Protein AF-A0A1E5QD28-F1 (afdb_monomer_lite)

Sequence (82 aa):
MSLLQVGLASVYLLLGVTFFQNWYDAFKRDQPNLDEEDIFISRIVLGVATVLWPVVVPISYIKVLQATRREKRKEFQRISYN

Organism: NCBI:txid1781255

Foldseek 3Di:
DDPVVVVVVVVLLVVLVVVLVVVLVVVCVVCVPDDPVVNVVVNVVSVVCSVCVVVVVVVVVVVVVVVVVVVVVVVVVVVVVD

pLDDT: mean 83.88, std 5.42, range [60.19, 93.12]

Secondary structure (DSSP, 8-state):
--HHHHHHHHHHHHHHHHHHHHHHHHHHHH-TT--HHHHHHHHHHHHHHHHHHHHHHHHHHHHHHHHHHHHHHHHHHHHHH-

Structure (mmCIF, N/CA/C/O backbone):
data_AF-A0A1E5QD28-F1
#
_entry.id   AF-A0A1E5QD28-F1
#
loop_
_atom_site.group_PDB
_atom_site.id
_atom_site.type_symbol
_atom_site.label_atom_id
_atom_site.label_alt_id
_atom_site.label_comp_id
_atom_site.label_asym_id
_atom_site.label_entity_id
_atom_site.label_seq_id
_atom_site.pdbx_PDB_ins_code
_atom_site.Cartn_x
_atom_site.Cartn_y
_atom_site.Cartn_z
_atom_site.occupancy
_atom_site.B_iso_or_equiv
_atom_site.auth_seq_id
_atom_site.auth_comp_id
_atom_site.auth_asym_id
_atom_site.auth_atom_id
_atom_site.pdbx_PDB_model_num
ATOM 1 N N . MET A 1 1 ? -20.958 -14.554 1.420 1.00 60.19 1 MET A N 1
ATOM 2 C CA . MET A 1 1 ? -20.269 -13.287 1.096 1.00 60.19 1 MET A CA 1
ATOM 3 C C . MET A 1 1 ? -21.202 -12.480 0.216 1.00 60.19 1 MET A C 1
ATOM 5 O O . MET A 1 1 ? -21.573 -12.976 -0.840 1.00 60.19 1 MET A O 1
ATOM 9 N N . SER A 1 2 ? -21.689 -11.329 0.681 1.00 86.38 2 SER A N 1
ATOM 10 C CA . SER A 1 2 ? -22.608 -10.508 -0.118 1.00 86.38 2 SER A CA 1
ATOM 11 C C . SER A 1 2 ? -21.854 -9.838 -1.274 1.00 86.38 2 SER A C 1
ATOM 13 O O . SER A 1 2 ? -20.675 -9.510 -1.137 1.00 86.38 2 SER A O 1
ATOM 15 N N . LEU A 1 3 ? -22.523 -9.611 -2.410 1.00 86.19 3 LEU A N 1
ATOM 16 C CA . LEU A 1 3 ? -21.934 -8.945 -3.587 1.00 86.19 3 LEU A CA 1
ATOM 17 C C . LEU A 1 3 ? -21.312 -7.580 -3.239 1.00 86.19 3 LEU A C 1
ATOM 19 O O . LEU A 1 3 ? -20.285 -7.210 -3.798 1.00 86.19 3 LEU A O 1
ATOM 23 N N . LEU A 1 4 ? -21.884 -6.878 -2.255 1.00 87.44 4 LEU A N 1
ATOM 24 C CA . LEU A 1 4 ? -21.352 -5.623 -1.719 1.00 87.44 4 LEU A CA 1
ATOM 25 C C . LEU A 1 4 ? -19.968 -5.782 -1.075 1.00 87.44 4 LEU A C 1
ATOM 27 O O . LEU A 1 4 ? -19.095 -4.955 -1.316 1.00 87.44 4 LEU A O 1
ATOM 31 N N . GLN A 1 5 ? -19.743 -6.838 -0.284 1.00 81.94 5 GLN A N 1
ATOM 32 C CA . GLN A 1 5 ? -18.432 -7.086 0.329 1.00 81.94 5 GLN A CA 1
ATOM 33 C C . GLN A 1 5 ? -17.373 -7.408 -0.720 1.00 81.94 5 GLN A C 1
ATOM 35 O O . GLN A 1 5 ? -16.249 -6.926 -0.617 1.00 81.94 5 GLN A O 1
ATOM 40 N N . VAL A 1 6 ? -17.739 -8.200 -1.730 1.00 86.50 6 VAL A N 1
ATOM 41 C CA . VAL A 1 6 ? -16.830 -8.532 -2.831 1.00 86.50 6 VAL A CA 1
ATOM 42 C C . VAL A 1 6 ? -16.486 -7.267 -3.613 1.00 86.50 6 VAL A C 1
ATOM 44 O O . VAL A 1 6 ? -15.310 -6.985 -3.797 1.00 86.50 6 VAL A O 1
ATOM 47 N N . GLY A 1 7 ? -17.485 -6.453 -3.969 1.00 88.19 7 GLY A N 1
ATOM 48 C CA . GLY A 1 7 ? -17.271 -5.183 -4.665 1.00 88.19 7 GLY A CA 1
ATOM 49 C C . GLY A 1 7 ? -16.371 -4.216 -3.891 1.00 88.19 7 GLY A C 1
ATOM 50 O O . GLY A 1 7 ? -15.430 -3.670 -4.465 1.00 88.19 7 GLY A O 1
ATOM 51 N N . LEU A 1 8 ? -16.592 -4.050 -2.580 1.00 85.81 8 LEU A N 1
ATOM 52 C CA . LEU A 1 8 ? -15.720 -3.219 -1.740 1.00 85.81 8 LEU A CA 1
ATOM 53 C C . LEU A 1 8 ? -14.288 -3.756 -1.686 1.00 85.81 8 LEU A C 1
ATOM 55 O O . LEU A 1 8 ? -13.343 -2.980 -1.813 1.00 85.81 8 LEU A O 1
ATOM 59 N N . ALA A 1 9 ? -14.122 -5.068 -1.509 1.00 82.88 9 ALA A N 1
ATOM 60 C CA . ALA A 1 9 ? -12.803 -5.691 -1.481 1.00 82.88 9 ALA A CA 1
ATOM 61 C C . ALA A 1 9 ? -12.068 -5.498 -2.817 1.00 82.88 9 ALA A C 1
ATOM 63 O O . ALA A 1 9 ? -10.883 -5.172 -2.822 1.00 82.88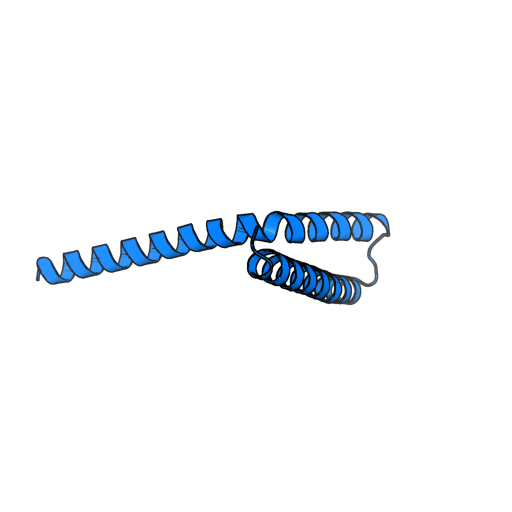 9 ALA A O 1
ATOM 64 N N . SER A 1 10 ? -12.769 -5.621 -3.947 1.00 84.56 10 SER A N 1
ATOM 65 C CA . SER A 1 10 ? -12.204 -5.381 -5.276 1.00 84.56 10 SER A CA 1
ATOM 66 C C . SER A 1 10 ? -11.752 -3.932 -5.461 1.00 84.56 10 SER A C 1
ATOM 68 O O . SER A 1 10 ? -10.624 -3.703 -5.887 1.00 84.56 10 SER A O 1
ATOM 70 N N . VAL A 1 11 ? -12.588 -2.951 -5.100 1.00 87.69 11 VAL A N 1
ATOM 71 C CA . VAL A 1 11 ? -12.227 -1.522 -5.176 1.00 87.69 11 VAL A CA 1
ATOM 72 C C . VAL A 1 11 ? -11.019 -1.219 -4.292 1.00 87.69 11 VAL A C 1
ATOM 74 O O . VAL A 1 11 ? -10.108 -0.508 -4.706 1.00 87.69 11 VAL A O 1
ATOM 77 N N . TYR A 1 12 ? -10.977 -1.798 -3.094 1.00 83.88 12 TYR A N 1
ATOM 78 C CA . TYR A 1 12 ? -9.861 -1.625 -2.172 1.00 83.88 12 TYR A CA 1
ATOM 79 C C . TYR A 1 12 ? -8.547 -2.191 -2.723 1.00 83.88 12 TYR A C 1
ATOM 81 O O . TYR A 1 12 ? -7.511 -1.534 -2.641 1.00 83.88 12 TYR A O 1
ATOM 89 N N . LEU A 1 13 ? -8.589 -3.381 -3.330 1.00 83.12 13 LEU A N 1
ATOM 90 C CA . LEU A 1 13 ? -7.428 -3.978 -3.990 1.00 83.12 13 LEU A CA 1
ATOM 91 C C . LEU A 1 13 ? -6.965 -3.139 -5.185 1.00 83.12 13 LEU A C 1
ATOM 93 O O . LEU A 1 13 ? -5.768 -2.905 -5.328 1.00 83.12 13 LEU A O 1
ATOM 97 N N . LEU A 1 14 ? -7.895 -2.640 -6.006 1.00 86.12 14 LEU A N 1
ATOM 98 C CA . LEU A 1 14 ? -7.574 -1.761 -7.134 1.00 86.12 14 LEU A CA 1
ATOM 99 C C . LEU A 1 14 ? -6.887 -0.476 -6.667 1.00 86.12 14 LEU A C 1
ATOM 101 O O . LEU A 1 14 ? -5.850 -0.107 -7.215 1.00 86.12 14 LEU A O 1
ATOM 105 N N . LEU A 1 15 ? -7.404 0.160 -5.612 1.00 83.94 15 LEU A N 1
ATOM 106 C CA . LEU A 1 15 ? -6.755 1.318 -4.999 1.00 83.94 15 LEU A CA 1
ATOM 107 C C . LEU A 1 15 ? -5.342 0.963 -4.524 1.00 83.94 15 LEU A C 1
ATOM 109 O O . LEU A 1 15 ? -4.396 1.668 -4.868 1.00 83.94 15 LEU A O 1
ATOM 113 N N . GLY A 1 16 ? -5.173 -0.161 -3.822 1.00 82.31 16 GLY A N 1
ATOM 114 C CA . GLY A 1 16 ? -3.861 -0.646 -3.388 1.00 82.31 16 GLY A CA 1
ATOM 115 C C . GLY A 1 16 ? -2.861 -0.800 -4.538 1.00 82.31 16 GLY A C 1
ATOM 116 O O . GLY A 1 16 ? -1.723 -0.351 -4.418 1.00 82.31 16 GLY A O 1
ATOM 117 N N . VAL A 1 17 ? -3.294 -1.353 -5.677 1.00 83.12 17 VAL A N 1
ATOM 118 C CA . VAL A 1 17 ? -2.456 -1.489 -6.882 1.00 83.12 17 VAL A CA 1
ATOM 119 C C . VAL A 1 17 ? -2.103 -0.126 -7.481 1.00 83.12 17 VAL A C 1
ATOM 121 O O . VAL A 1 17 ? -0.945 0.099 -7.828 1.00 83.12 17 VAL A O 1
ATOM 124 N N . THR A 1 18 ? -3.055 0.807 -7.569 1.00 84.44 18 THR A N 1
ATOM 125 C CA . THR A 1 18 ? -2.777 2.154 -8.104 1.00 84.44 18 THR A CA 1
ATOM 126 C C . THR A 1 18 ? -1.810 2.942 -7.223 1.00 84.44 18 THR A C 1
ATOM 128 O O . THR A 1 18 ? -0.889 3.577 -7.735 1.00 84.44 18 THR A O 1
ATOM 131 N N . PHE A 1 19 ? -1.959 2.854 -5.897 1.00 81.81 19 PHE A N 1
ATOM 132 C CA . PHE A 1 19 ? -1.018 3.459 -4.959 1.00 81.81 19 PHE A CA 1
ATOM 133 C C . PHE A 1 19 ? 0.361 2.822 -5.080 1.00 81.81 19 PHE A C 1
ATOM 135 O O . PHE A 1 19 ? 1.341 3.552 -5.156 1.00 81.81 19 PHE A O 1
ATOM 142 N N . PHE A 1 20 ? 0.439 1.491 -5.165 1.00 82.44 20 PHE A N 1
ATOM 143 C CA . PHE A 1 20 ? 1.695 0.776 -5.381 1.00 82.44 20 PHE A CA 1
ATOM 144 C C . PHE A 1 20 ? 2.417 1.260 -6.645 1.00 82.44 20 PHE A C 1
ATOM 146 O O . PHE A 1 20 ? 3.605 1.559 -6.583 1.00 82.44 20 PHE A O 1
ATOM 153 N N . GLN A 1 21 ? 1.710 1.382 -7.773 1.00 83.31 21 GLN A N 1
ATOM 154 C CA . GLN A 1 21 ? 2.299 1.837 -9.037 1.00 83.31 21 GLN A CA 1
ATOM 155 C C . GLN A 1 21 ? 2.804 3.278 -8.947 1.00 83.31 21 GLN A C 1
ATOM 157 O O . GLN A 1 21 ? 3.958 3.533 -9.277 1.00 83.31 21 GLN A O 1
ATOM 162 N N . ASN A 1 22 ? 1.989 4.200 -8.426 1.00 84.50 22 ASN A N 1
ATOM 163 C CA . ASN A 1 22 ? 2.407 5.593 -8.250 1.00 84.50 22 ASN A CA 1
ATOM 164 C C . ASN A 1 22 ? 3.629 5.721 -7.336 1.00 84.50 22 ASN A C 1
ATOM 166 O O . ASN A 1 22 ? 4.521 6.525 -7.597 1.00 84.50 22 ASN A O 1
ATOM 170 N N . TRP A 1 23 ? 3.665 4.947 -6.252 1.00 80.94 23 TRP A N 1
ATOM 171 C CA . TRP A 1 23 ? 4.770 4.986 -5.301 1.00 80.94 23 TRP A CA 1
ATOM 172 C C . TRP A 1 23 ? 6.037 4.353 -5.876 1.00 80.94 23 TRP A C 1
ATOM 174 O O . TRP A 1 23 ? 7.125 4.877 -5.673 1.00 80.94 23 TRP A O 1
ATOM 184 N N . TYR A 1 24 ? 5.898 3.270 -6.643 1.00 80.56 24 TYR A N 1
ATOM 185 C CA . TYR A 1 24 ? 7.003 2.651 -7.371 1.00 80.56 24 TYR A CA 1
ATOM 186 C C . TYR A 1 24 ? 7.587 3.593 -8.430 1.00 80.56 24 TYR A C 1
ATOM 188 O O . TYR A 1 24 ? 8.805 3.736 -8.529 1.00 80.56 24 TYR A O 1
ATOM 196 N N . ASP A 1 25 ? 6.732 4.287 -9.179 1.00 83.69 25 ASP A N 1
ATOM 197 C CA . ASP A 1 25 ? 7.168 5.271 -10.168 1.00 83.69 25 ASP A CA 1
ATOM 198 C C . ASP A 1 25 ? 7.863 6.468 -9.510 1.00 83.69 25 ASP A C 1
ATOM 200 O O . ASP A 1 25 ? 8.875 6.945 -10.024 1.00 83.69 25 ASP A O 1
ATOM 204 N N . ALA A 1 26 ? 7.364 6.937 -8.361 1.00 81.56 26 ALA A N 1
ATOM 205 C CA . ALA A 1 26 ? 8.033 7.968 -7.569 1.00 81.56 26 ALA A CA 1
ATOM 206 C C . ALA A 1 26 ? 9.405 7.488 -7.065 1.00 81.56 26 ALA A C 1
ATOM 208 O O . ALA A 1 26 ? 10.406 8.166 -7.272 1.00 81.56 26 ALA A O 1
ATOM 209 N N . PHE A 1 27 ? 9.471 6.278 -6.507 1.00 80.44 27 PHE A N 1
ATOM 210 C CA . PHE A 1 27 ? 10.712 5.669 -6.030 1.00 80.44 27 PHE A CA 1
ATOM 211 C C . PHE A 1 27 ? 11.762 5.538 -7.143 1.00 80.44 27 PHE A C 1
ATOM 213 O O . PHE A 1 27 ? 12.924 5.890 -6.955 1.00 80.44 27 PHE A O 1
ATOM 220 N N . LYS A 1 28 ? 11.341 5.106 -8.338 1.00 79.25 28 LYS A N 1
ATOM 221 C CA . LYS A 1 28 ? 12.220 4.997 -9.508 1.00 79.25 28 LYS A CA 1
ATOM 222 C C . LYS A 1 28 ? 12.724 6.360 -9.997 1.00 79.25 28 LYS A C 1
ATOM 224 O O . LYS A 1 28 ? 13.837 6.447 -10.507 1.00 79.25 28 LYS A O 1
ATOM 229 N N . ARG A 1 29 ? 11.920 7.421 -9.867 1.00 82.00 29 ARG A N 1
ATOM 230 C CA . ARG A 1 29 ? 12.327 8.793 -10.224 1.00 82.00 29 ARG A CA 1
ATOM 231 C C . ARG A 1 29 ? 13.336 9.374 -9.239 1.00 82.00 29 ARG A C 1
ATOM 233 O O . ARG A 1 29 ? 14.265 10.044 -9.678 1.00 82.00 29 ARG A O 1
ATOM 240 N N . ASP A 1 30 ? 13.165 9.104 -7.949 1.00 79.88 30 ASP A N 1
ATOM 241 C CA . ASP A 1 30 ? 14.048 9.624 -6.900 1.00 79.88 30 ASP A CA 1
ATOM 242 C C . ASP A 1 30 ? 15.414 8.922 -6.879 1.00 79.88 30 ASP A C 1
ATOM 244 O O . ASP A 1 30 ? 16.392 9.484 -6.385 1.00 79.88 30 ASP A O 1
ATOM 248 N N . GLN A 1 31 ? 15.507 7.716 -7.445 1.00 76.75 31 GLN A N 1
ATOM 249 C CA . GLN A 1 31 ? 16.743 6.941 -7.488 1.00 76.75 31 GLN A CA 1
ATOM 250 C C . GLN A 1 31 ? 17.077 6.418 -8.900 1.00 76.75 31 GLN A C 1
ATOM 252 O O . GLN A 1 31 ? 16.913 5.233 -9.196 1.00 76.75 31 GLN A O 1
ATOM 257 N N . PRO A 1 32 ? 17.602 7.286 -9.786 1.00 69.88 32 PRO A N 1
ATOM 258 C CA . PRO A 1 32 ? 17.881 6.940 -11.182 1.00 69.88 32 PRO A CA 1
ATOM 259 C C . PRO A 1 32 ? 19.059 5.970 -11.388 1.00 69.88 32 PRO A C 1
ATOM 261 O O . PRO A 1 32 ? 19.191 5.427 -12.480 1.00 69.88 32 PRO A O 1
ATOM 264 N N . ASN A 1 33 ? 19.896 5.744 -10.366 1.00 76.94 33 ASN A N 1
ATOM 265 C CA . ASN A 1 33 ? 21.119 4.928 -10.444 1.00 76.94 33 ASN A CA 1
ATOM 266 C C . ASN A 1 33 ? 21.051 3.631 -9.612 1.00 76.94 33 ASN A C 1
ATOM 268 O O . ASN A 1 33 ? 22.096 3.084 -9.265 1.00 76.94 33 ASN A O 1
ATOM 272 N N . LEU A 1 34 ? 19.855 3.172 -9.235 1.00 71.88 34 LEU A N 1
ATOM 273 C CA . LEU A 1 34 ? 19.706 1.902 -8.520 1.00 71.88 34 LEU A CA 1
ATOM 274 C C . LEU A 1 34 ? 20.077 0.720 -9.410 1.00 71.88 34 LEU A C 1
ATOM 276 O O . LEU A 1 34 ? 19.700 0.679 -10.584 1.00 71.88 34 LEU A O 1
ATOM 280 N N . ASP A 1 35 ? 20.764 -0.248 -8.813 1.00 80.44 35 ASP A N 1
ATOM 281 C CA . ASP A 1 35 ? 21.034 -1.529 -9.451 1.00 80.44 35 ASP A CA 1
ATOM 282 C C . ASP A 1 35 ? 19.730 -2.331 -9.626 1.00 80.44 35 ASP A C 1
ATOM 284 O O . ASP A 1 35 ? 18.743 -2.125 -8.906 1.00 80.44 35 ASP A O 1
ATOM 288 N N . GLU A 1 36 ? 19.696 -3.254 -10.589 1.00 80.00 36 GLU A N 1
ATOM 289 C CA . GLU A 1 36 ? 18.481 -4.032 -10.881 1.00 80.00 36 GLU A CA 1
ATOM 290 C C . GLU A 1 36 ? 18.026 -4.879 -9.679 1.00 80.00 36 GLU A C 1
ATOM 292 O O . GLU A 1 36 ? 16.824 -5.093 -9.479 1.00 80.00 36 GLU A O 1
ATOM 297 N N . GLU A 1 37 ? 18.974 -5.307 -8.841 1.00 81.94 37 GLU A N 1
ATOM 298 C CA . GLU A 1 37 ? 18.709 -6.042 -7.604 1.00 81.94 37 GLU A CA 1
ATOM 299 C C . GLU A 1 37 ? 17.941 -5.189 -6.584 1.00 81.94 37 GLU A C 1
ATOM 301 O O . GLU A 1 37 ? 16.920 -5.630 -6.044 1.00 81.94 37 GLU A O 1
ATOM 306 N N . ASP A 1 38 ? 18.344 -3.934 -6.383 1.00 79.12 38 ASP A N 1
ATOM 307 C CA . ASP A 1 38 ? 17.680 -3.044 -5.430 1.00 79.12 38 ASP A CA 1
ATOM 308 C C . ASP A 1 38 ? 16.264 -2.672 -5.889 1.00 79.12 38 ASP A C 1
ATOM 310 O O . ASP A 1 38 ? 15.339 -2.553 -5.074 1.00 79.12 38 ASP A O 1
ATOM 314 N N . ILE A 1 39 ? 16.053 -2.543 -7.202 1.00 82.31 39 ILE A N 1
ATOM 315 C CA . ILE A 1 39 ? 14.724 -2.332 -7.790 1.00 82.31 39 ILE A CA 1
ATOM 316 C C . ILE A 1 39 ? 13.827 -3.546 -7.517 1.00 82.31 39 ILE A C 1
ATOM 318 O O . ILE A 1 39 ? 12.654 -3.393 -7.153 1.00 82.31 39 ILE A O 1
ATOM 322 N N . PHE A 1 40 ? 14.368 -4.757 -7.661 1.00 83.12 40 PHE A N 1
ATOM 323 C CA . PHE A 1 40 ? 13.635 -5.991 -7.404 1.00 83.12 40 PHE A CA 1
ATOM 324 C C . PHE A 1 40 ? 13.258 -6.140 -5.924 1.00 83.12 40 PHE A C 1
ATOM 326 O O . PHE A 1 40 ? 12.092 -6.402 -5.611 1.00 83.12 40 PHE A O 1
ATOM 333 N N . ILE A 1 41 ? 14.201 -5.893 -5.010 1.00 83.06 41 ILE A N 1
ATOM 334 C CA . ILE A 1 41 ? 13.949 -5.899 -3.563 1.00 83.06 41 ILE A CA 1
ATOM 335 C C . ILE A 1 41 ? 12.889 -4.854 -3.206 1.00 83.06 41 ILE A C 1
ATOM 337 O O . ILE A 1 41 ? 11.922 -5.170 -2.509 1.00 83.06 41 ILE A O 1
ATOM 341 N N . SER A 1 42 ? 13.004 -3.635 -3.738 1.00 83.50 42 SER A N 1
ATOM 342 C CA . SER A 1 42 ? 12.028 -2.564 -3.507 1.00 83.50 42 SER A CA 1
ATOM 343 C C . SER A 1 42 ? 10.631 -2.975 -3.962 1.00 83.50 42 SER A C 1
ATOM 345 O O . SER A 1 42 ? 9.663 -2.785 -3.230 1.00 83.50 42 SER A O 1
ATOM 347 N N . ARG A 1 43 ? 10.512 -3.636 -5.120 1.00 82.00 43 ARG A N 1
ATOM 348 C CA . ARG A 1 43 ? 9.237 -4.166 -5.620 1.00 82.00 43 ARG A CA 1
ATOM 349 C C . ARG A 1 43 ? 8.638 -5.220 -4.684 1.00 82.00 43 ARG A C 1
ATOM 351 O O . ARG A 1 43 ? 7.427 -5.199 -4.454 1.00 82.00 43 ARG A O 1
ATOM 358 N N . ILE A 1 44 ? 9.459 -6.117 -4.134 1.00 85.81 44 ILE A N 1
ATOM 359 C CA . ILE A 1 44 ? 9.016 -7.127 -3.159 1.00 85.81 44 ILE A CA 1
ATOM 360 C C . ILE A 1 44 ? 8.531 -6.454 -1.878 1.00 85.81 44 ILE A C 1
ATOM 362 O O . ILE A 1 44 ? 7.423 -6.743 -1.427 1.00 85.81 44 ILE A O 1
ATOM 366 N N . VAL A 1 45 ? 9.323 -5.543 -1.308 1.00 84.62 45 VAL A N 1
ATOM 367 C CA . VAL A 1 45 ? 8.978 -4.825 -0.071 1.00 84.62 45 VAL A CA 1
ATOM 368 C C . VAL A 1 45 ? 7.666 -4.071 -0.242 1.00 84.62 45 VAL A C 1
ATOM 370 O O . VAL A 1 45 ? 6.782 -4.156 0.610 1.00 84.62 45 VAL A O 1
ATOM 373 N N . LEU A 1 46 ? 7.508 -3.389 -1.374 1.00 81.94 46 LEU A N 1
ATOM 374 C CA . LEU A 1 46 ? 6.308 -2.632 -1.687 1.00 81.94 46 LEU A CA 1
ATOM 375 C C . LEU A 1 46 ? 5.093 -3.564 -1.851 1.00 81.94 46 LEU A C 1
ATOM 377 O O . LEU A 1 46 ? 4.009 -3.254 -1.364 1.00 81.94 46 LEU A O 1
ATOM 381 N N . GLY A 1 47 ? 5.281 -4.752 -2.436 1.00 83.62 47 GLY A N 1
ATOM 382 C CA . GLY A 1 47 ? 4.221 -5.750 -2.591 1.00 83.62 47 GLY A CA 1
ATOM 383 C C . GLY A 1 47 ? 3.792 -6.340 -1.249 1.00 83.62 47 GLY A C 1
ATOM 384 O O . GLY A 1 47 ? 2.599 -6.432 -0.956 1.00 83.62 47 GLY A O 1
ATOM 385 N N . VAL A 1 48 ? 4.762 -6.666 -0.392 1.00 84.62 48 VAL A N 1
ATOM 386 C CA . VAL A 1 48 ? 4.527 -7.116 0.986 1.00 84.62 48 VAL A CA 1
ATOM 387 C C . VAL A 1 48 ? 3.788 -6.039 1.780 1.00 84.62 48 VAL A C 1
ATOM 389 O O . VAL A 1 48 ? 2.820 -6.354 2.469 1.00 84.62 48 VAL A O 1
ATOM 392 N N . ALA A 1 49 ? 4.170 -4.768 1.642 1.00 83.00 49 ALA A N 1
ATOM 393 C CA . ALA A 1 49 ? 3.481 -3.657 2.288 1.00 83.00 49 ALA A CA 1
ATOM 394 C C . ALA A 1 49 ? 2.020 -3.529 1.822 1.00 83.00 49 ALA A C 1
ATOM 396 O O . ALA A 1 49 ? 1.133 -3.370 2.660 1.00 83.00 49 ALA A O 1
ATOM 397 N N . THR A 1 50 ? 1.738 -3.663 0.522 1.00 83.38 50 THR A N 1
ATOM 398 C CA . THR A 1 50 ? 0.364 -3.635 -0.012 1.00 83.38 50 THR A CA 1
ATOM 399 C C . THR A 1 50 ? -0.481 -4.814 0.484 1.00 83.38 50 THR A C 1
ATOM 401 O O . THR A 1 50 ? -1.655 -4.629 0.796 1.00 83.38 50 THR A O 1
ATOM 404 N N . VAL A 1 51 ? 0.094 -6.015 0.613 1.00 82.56 51 VAL A N 1
ATOM 405 C CA . VAL A 1 51 ? -0.621 -7.193 1.144 1.00 82.56 51 VAL A CA 1
ATOM 406 C C . VAL A 1 51 ? -0.838 -7.095 2.653 1.00 82.56 51 VAL A C 1
ATOM 408 O O . VAL A 1 51 ? -1.884 -7.508 3.149 1.00 82.56 51 VAL A O 1
ATOM 411 N N . LEU A 1 52 ? 0.126 -6.543 3.394 1.00 84.06 52 LEU A N 1
ATOM 412 C CA . LEU A 1 52 ? 0.041 -6.378 4.847 1.00 84.06 52 LEU A CA 1
ATOM 413 C C . LEU A 1 52 ? -0.752 -5.138 5.270 1.00 84.06 52 LEU A C 1
ATOM 415 O O . LEU A 1 52 ? -1.199 -5.074 6.417 1.00 84.06 52 LEU A O 1
ATOM 419 N N . TRP A 1 53 ? -0.979 -4.180 4.370 1.00 81.75 53 TRP A N 1
ATOM 420 C CA . TRP A 1 53 ? -1.771 -2.970 4.608 1.00 81.75 53 TRP A CA 1
ATOM 421 C C . TRP A 1 53 ? -3.078 -3.238 5.386 1.00 81.75 53 TRP A C 1
ATOM 423 O O . TRP A 1 53 ? -3.308 -2.549 6.385 1.00 81.75 53 TRP A O 1
ATOM 433 N N . PRO A 1 54 ? -3.927 -4.233 5.032 1.00 79.00 54 PRO A N 1
ATOM 434 C CA . PRO A 1 54 ? -5.208 -4.461 5.706 1.00 79.00 54 PRO A CA 1
ATOM 435 C C . PRO A 1 54 ? -5.054 -4.868 7.172 1.00 79.00 54 PRO A C 1
ATOM 437 O O . PRO A 1 54 ? -5.997 -4.729 7.943 1.00 79.00 54 PRO A O 1
ATOM 440 N N . VAL A 1 55 ? -3.878 -5.368 7.558 1.00 83.06 55 VAL A N 1
ATOM 441 C CA . VAL A 1 55 ? -3.529 -5.748 8.931 1.00 83.06 55 VAL A CA 1
ATOM 442 C C . VAL A 1 55 ? -2.832 -4.589 9.648 1.00 83.06 55 VAL A C 1
ATOM 444 O O . VAL A 1 55 ? -3.135 -4.298 10.804 1.00 83.06 55 VAL A O 1
ATOM 447 N N . VAL A 1 56 ? -1.938 -3.874 8.962 1.00 83.44 56 VAL A N 1
ATOM 448 C CA . VAL A 1 56 ? -1.184 -2.744 9.529 1.00 83.44 56 VAL A CA 1
ATOM 449 C C . VAL A 1 56 ? -2.102 -1.571 9.889 1.00 83.44 56 VAL A C 1
ATOM 451 O O . VAL A 1 56 ? -1.946 -0.983 10.961 1.00 83.44 56 VAL A O 1
ATOM 454 N N . VAL A 1 57 ? -3.087 -1.254 9.042 1.00 83.56 57 VAL A N 1
ATOM 455 C CA . VAL A 1 57 ? -4.043 -0.153 9.261 1.00 83.56 57 VAL A CA 1
ATOM 456 C C . VAL A 1 57 ? -4.871 -0.311 10.550 1.00 83.56 57 VAL A C 1
ATOM 458 O O . VAL A 1 57 ? -4.881 0.614 11.363 1.00 83.56 57 VAL A O 1
ATOM 461 N N . PRO A 1 58 ? -5.553 -1.440 10.821 1.00 84.81 58 PRO A N 1
ATOM 462 C CA . PRO A 1 58 ? -6.294 -1.592 12.071 1.00 84.81 58 PRO A CA 1
ATOM 463 C C . PRO A 1 58 ? -5.371 -1.607 13.295 1.00 84.81 58 PRO A C 1
ATOM 465 O O . PRO A 1 58 ? -5.723 -1.038 14.329 1.00 84.81 58 PRO A O 1
ATOM 468 N N . ILE A 1 59 ? -4.170 -2.188 13.192 1.00 87.25 59 ILE A N 1
ATOM 469 C CA . ILE A 1 59 ? -3.196 -2.185 14.295 1.00 87.25 59 ILE A CA 1
ATOM 470 C C . ILE A 1 59 ? -2.755 -0.756 14.639 1.00 87.25 59 ILE A C 1
ATOM 472 O O . ILE A 1 59 ? -2.681 -0.403 15.821 1.00 87.25 59 ILE A O 1
ATOM 476 N N . SER A 1 60 ? -2.478 0.083 13.637 1.00 87.50 60 SER A N 1
ATOM 477 C CA . SER A 1 60 ? -2.107 1.482 13.872 1.00 87.50 60 SER A CA 1
ATOM 478 C C . SER A 1 60 ? -3.263 2.262 14.506 1.00 87.50 60 SER A C 1
ATOM 480 O O . SER A 1 60 ? -3.052 2.999 15.473 1.00 87.50 60 SER A O 1
ATOM 482 N N . TYR A 1 61 ? -4.495 2.011 14.058 1.00 88.81 61 TYR A N 1
ATOM 483 C CA . TYR A 1 61 ? -5.689 2.644 14.607 1.00 88.81 61 TYR A CA 1
ATOM 484 C C . TYR A 1 61 ? -5.932 2.276 16.076 1.00 88.81 61 TYR A C 1
ATOM 486 O O . TYR A 1 61 ? -6.282 3.140 16.878 1.00 88.81 61 TYR A O 1
ATOM 494 N N . ILE A 1 62 ? -5.683 1.022 16.474 1.00 90.88 62 ILE A N 1
ATOM 495 C CA . ILE A 1 62 ? -5.799 0.595 17.878 1.00 90.88 62 ILE A CA 1
ATOM 496 C C . ILE A 1 62 ? -4.856 1.402 18.775 1.00 90.88 62 ILE A C 1
ATOM 498 O O . ILE A 1 62 ? -5.265 1.834 19.854 1.00 90.88 62 ILE A O 1
ATOM 502 N N . LYS A 1 63 ? -3.613 1.639 18.341 1.00 88.38 63 LYS A N 1
ATOM 503 C CA . LYS A 1 63 ? -2.644 2.423 19.123 1.00 88.38 63 LYS A CA 1
ATOM 504 C C . LYS A 1 63 ? -3.115 3.862 19.316 1.00 88.38 63 LYS A C 1
ATOM 506 O O . LYS A 1 63 ? -3.090 4.360 20.441 1.00 88.38 63 LYS A O 1
ATOM 511 N N . VAL A 1 64 ? -3.595 4.497 18.246 1.00 91.12 64 VAL A N 1
ATOM 512 C CA . VAL A 1 64 ? -4.149 5.860 18.302 1.00 91.12 64 VAL A CA 1
ATOM 513 C C . VAL A 1 64 ? -5.370 5.903 19.219 1.00 91.12 64 VAL A C 1
ATOM 515 O O . VAL A 1 64 ? -5.427 6.719 20.134 1.00 91.12 64 VAL A O 1
ATOM 518 N N . LEU A 1 65 ? -6.30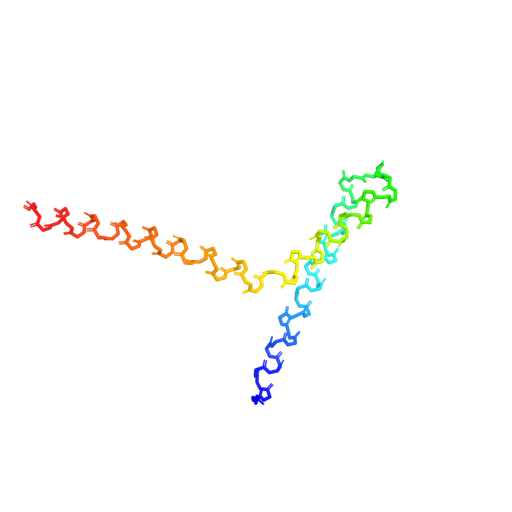2 4.960 19.063 1.00 91.44 65 LEU A N 1
ATOM 519 C CA . LEU A 1 65 ? -7.500 4.874 19.894 1.00 91.44 65 LEU A CA 1
ATOM 520 C C . LEU A 1 65 ? -7.160 4.710 21.382 1.00 91.44 65 LEU A C 1
ATOM 522 O O . LEU A 1 65 ? -7.792 5.328 22.240 1.00 91.44 65 LEU A O 1
ATOM 526 N N . GLN A 1 66 ? -6.164 3.884 21.709 1.00 91.31 66 GLN A N 1
ATOM 527 C CA . GLN A 1 66 ? -5.697 3.721 23.084 1.00 91.31 66 GLN A CA 1
ATOM 528 C C . GLN A 1 66 ? -5.066 5.004 23.633 1.00 91.31 66 GLN A C 1
ATOM 530 O O . GLN A 1 66 ? -5.330 5.347 24.787 1.00 91.31 66 GLN A O 1
ATOM 535 N N . ALA A 1 67 ? -4.273 5.722 22.832 1.00 91.44 67 ALA A N 1
ATOM 536 C CA . ALA A 1 67 ? -3.690 7.003 23.224 1.00 91.44 67 ALA A CA 1
ATOM 537 C C . ALA A 1 67 ? -4.782 8.042 23.529 1.00 91.44 67 ALA A C 1
ATOM 539 O O . ALA A 1 67 ? 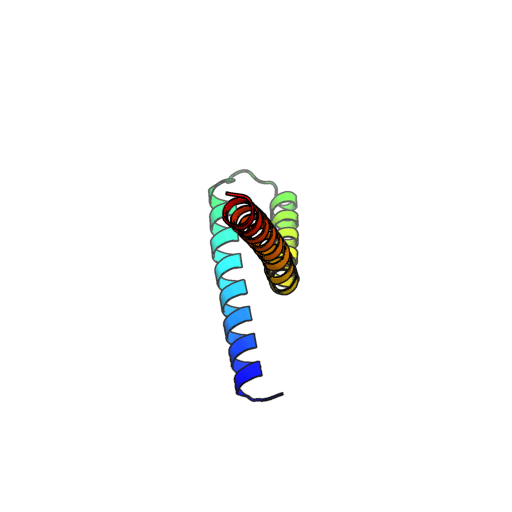-4.831 8.568 24.641 1.00 91.44 67 ALA A O 1
ATOM 540 N N . THR A 1 68 ? -5.744 8.222 22.619 1.00 91.94 68 THR A N 1
ATOM 541 C CA . THR A 1 68 ? -6.875 9.143 22.808 1.00 91.94 68 THR A CA 1
ATOM 542 C C . THR A 1 68 ? -7.727 8.775 24.028 1.00 91.94 68 THR A C 1
ATOM 544 O O . THR A 1 68 ? -8.146 9.644 24.792 1.00 91.94 68 THR A O 1
ATOM 547 N N . ARG A 1 69 ? -7.974 7.478 24.275 1.00 91.25 69 ARG A N 1
ATOM 548 C CA . ARG A 1 69 ? -8.704 7.023 25.477 1.00 91.25 69 ARG A CA 1
ATOM 549 C C . ARG A 1 69 ? -7.951 7.334 26.772 1.00 91.25 69 ARG A C 1
ATOM 551 O O . ARG A 1 69 ? -8.584 7.679 27.770 1.00 91.25 69 ARG A O 1
ATOM 558 N N . ARG A 1 70 ? -6.620 7.201 26.777 1.00 91.19 70 ARG A N 1
ATOM 559 C CA . ARG A 1 70 ? -5.784 7.541 27.940 1.00 91.19 70 ARG A CA 1
ATOM 560 C C . ARG A 1 70 ? -5.833 9.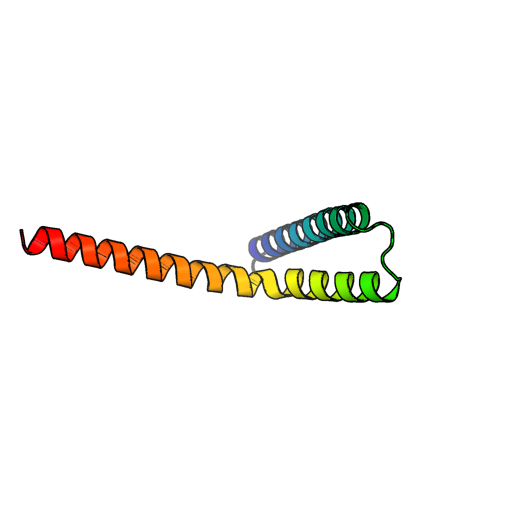035 28.238 1.00 91.19 70 ARG A C 1
ATOM 562 O O . ARG A 1 70 ? -5.932 9.398 29.406 1.00 91.19 70 ARG A O 1
ATOM 569 N N . GLU A 1 71 ? -5.799 9.880 27.214 1.00 93.12 71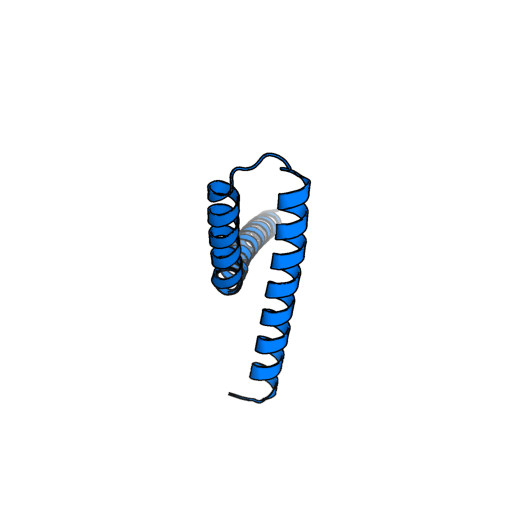 GLU A N 1
ATOM 570 C CA . GLU A 1 71 ? -5.905 11.336 27.368 1.00 93.12 71 GLU A CA 1
ATOM 571 C C . GLU A 1 71 ? -7.259 11.749 27.943 1.00 93.12 71 GLU A C 1
ATOM 573 O O . GLU A 1 71 ? -7.293 12.385 28.996 1.00 93.12 71 GLU A O 1
ATOM 578 N N . LYS A 1 72 ? -8.366 11.270 27.359 1.00 90.25 72 LYS A N 1
ATOM 579 C CA . LYS A 1 72 ? -9.714 11.539 27.887 1.00 90.25 72 LYS A CA 1
ATOM 580 C C . LYS A 1 72 ? -9.887 11.080 29.335 1.00 90.25 72 LYS A C 1
ATOM 582 O O . LYS A 1 72 ? -10.529 11.761 30.128 1.00 90.25 72 LYS A O 1
ATOM 587 N N . ARG A 1 73 ? -9.301 9.936 29.713 1.00 90.31 73 ARG A N 1
ATOM 588 C CA . ARG A 1 73 ? -9.335 9.459 31.106 1.00 90.31 73 ARG A CA 1
ATOM 589 C C . ARG A 1 73 ? -8.593 10.408 32.053 1.00 90.31 73 ARG A C 1
ATOM 591 O O . ARG A 1 73 ? -9.102 10.677 33.136 1.00 90.31 73 ARG A O 1
ATOM 598 N N . LYS A 1 74 ? -7.415 10.905 31.658 1.00 90.50 74 LYS A N 1
ATOM 599 C CA . LYS A 1 74 ? -6.646 11.876 32.457 1.00 90.50 74 LYS A CA 1
ATOM 600 C C . LYS A 1 74 ? -7.404 13.194 32.619 1.00 90.50 74 LYS A C 1
ATOM 602 O O . LYS A 1 74 ? -7.384 13.771 33.699 1.00 90.50 74 LYS A O 1
ATOM 607 N N . GLU A 1 75 ? -8.077 13.652 31.569 1.00 90.75 75 GLU A N 1
ATOM 608 C CA . GLU A 1 75 ? -8.903 14.862 31.596 1.00 90.75 75 GLU A CA 1
ATOM 609 C C . GLU A 1 75 ? -10.099 14.719 32.548 1.00 90.75 75 GLU A C 1
ATOM 611 O O . GLU A 1 75 ? -10.291 15.559 33.423 1.00 90.75 75 GLU A O 1
ATOM 616 N N . PHE A 1 76 ? -10.832 13.603 32.468 1.00 88.50 76 PHE A N 1
ATOM 617 C CA . PHE A 1 76 ?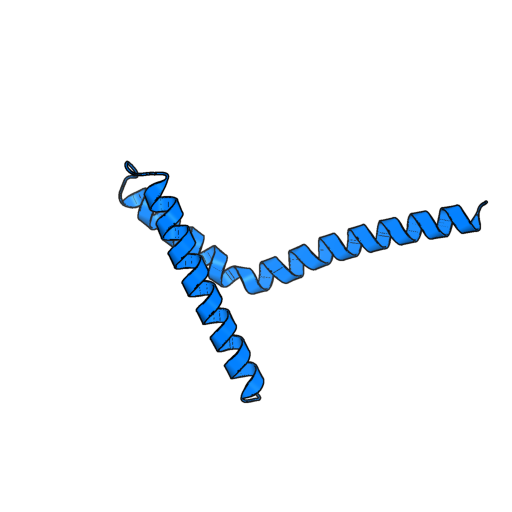 -11.965 13.331 33.359 1.00 88.50 76 PHE A CA 1
ATOM 618 C C . PHE A 1 76 ? -11.540 13.241 34.833 1.00 88.50 76 PHE A C 1
ATOM 620 O O . PHE A 1 76 ? -12.230 13.742 35.717 1.00 88.50 76 PHE A O 1
ATOM 627 N N . GLN A 1 77 ? -10.376 12.642 35.108 1.00 88.12 77 GLN A N 1
ATOM 628 C CA . GLN A 1 77 ? -9.808 12.600 36.460 1.00 88.12 77 GLN A CA 1
ATOM 629 C C . GLN A 1 77 ? -9.422 13.988 36.981 1.00 88.12 77 GLN A C 1
ATOM 631 O O . GLN A 1 77 ? -9.620 14.254 38.161 1.00 88.12 77 GLN A O 1
ATOM 636 N N . ARG A 1 78 ? -8.903 14.878 36.123 1.00 84.69 78 ARG A N 1
ATOM 637 C CA . ARG A 1 78 ? -8.600 16.264 36.514 1.00 84.69 78 ARG A CA 1
ATOM 638 C C . ARG A 1 78 ? -9.864 17.048 36.851 1.00 84.69 78 ARG A C 1
ATOM 640 O O . ARG A 1 78 ? -9.874 17.721 37.869 1.00 84.69 78 ARG A O 1
ATOM 647 N N . ILE A 1 79 ? -10.912 16.934 36.031 1.00 87.69 79 ILE A N 1
ATOM 648 C CA . ILE A 1 79 ? -12.195 17.613 36.277 1.00 87.69 79 ILE A CA 1
ATOM 649 C C . ILE A 1 79 ? -12.854 17.093 37.560 1.00 87.69 79 ILE A C 1
ATOM 651 O O . ILE A 1 79 ? -13.456 17.864 38.286 1.00 87.69 79 ILE A O 1
ATOM 655 N N . SER A 1 80 ? -12.733 15.798 37.861 1.00 82.56 80 SER A N 1
ATOM 656 C CA . SER A 1 80 ? -13.347 15.209 39.057 1.00 82.56 80 SER A CA 1
ATOM 657 C C . SER A 1 80 ? -12.641 15.554 40.377 1.00 82.56 80 SER A C 1
ATOM 659 O O . SER A 1 80 ? -13.230 15.319 41.429 1.00 82.56 80 SER A O 1
ATOM 661 N N . TYR A 1 81 ? -11.383 16.001 40.346 1.00 75.31 81 TYR A N 1
ATOM 662 C CA . TYR A 1 81 ? -10.591 16.314 41.546 1.00 75.31 81 TYR A CA 1
ATOM 663 C C . TYR A 1 81 ? -10.553 17.819 41.867 1.00 75.31 81 TYR A C 1
ATOM 665 O O . TYR A 1 81 ? -10.131 18.198 42.957 1.00 75.31 81 TYR A O 1
ATOM 673 N N . ASN A 1 82 ? -10.968 18.661 40.918 1.00 68.44 82 ASN A N 1
ATOM 674 C CA . ASN A 1 82 ? -10.988 20.120 41.024 1.00 68.44 82 ASN A CA 1
ATOM 675 C C . ASN A 1 82 ? -12.404 20.614 41.329 1.00 68.44 82 ASN A C 1
ATOM 677 O O . ASN A 1 82 ? -12.522 21.618 42.060 1.00 68.44 82 ASN A O 1
#

Radius of gyration: 20.35 Å; chains: 1; bounding box: 44×33×53 Å